Protein AF-A0A2G6KE70-F1 (afdb_monomer_lite)

Radius of gyration: 17.72 Å; chains: 1; bounding box: 38×28×42 Å

Secondary structure (DSSP, 8-state):
---EEEEEEETTEEEEEEE-SSEEEE-SSSSHHHHTTSTTHHHHHHT--S-EEESTT--BPPSSTT-S-EEEESS--HHHHHHTTPPPPSS--EEEE-GGG-

Sequence (102 aa):
MAIKLATIRRGGTTRCVRIDDDRAVDTGYGCAGDLLRQAGWREIAAHADGEAVELDGLDYAPLVPRAEKVICVGLNYADHIAETGRPAPTQPTLFPKFARSL

pLDDT: mean 95.72, std 4.12, range [64.69, 98.69]

Structure (mmCIF, N/CA/C/O backbone):
data_AF-A0A2G6KE70-F1
#
_entry.id   AF-A0A2G6KE70-F1
#
loop_
_atom_site.group_PDB
_atom_site.id
_atom_site.type_symbol
_atom_site.label_atom_id
_atom_site.label_alt_id
_atom_site.label_comp_id
_atom_site.label_asym_id
_atom_site.label_entity_id
_atom_site.label_seq_id
_atom_site.pdbx_PDB_ins_code
_atom_site.Cartn_x
_atom_site.Cartn_y
_atom_site.Cartn_z
_atom_site.occupancy
_atom_site.B_iso_or_equiv
_atom_site.auth_seq_id
_atom_site.auth_comp_id
_atom_site.auth_asym_id
_atom_site.auth_atom_id
_atom_site.pdbx_PDB_model_num
ATOM 1 N N . MET A 1 1 ? -3.833 12.406 -14.018 1.00 64.69 1 MET A N 1
ATOM 2 C CA . MET A 1 1 ? -4.343 11.036 -13.783 1.00 64.69 1 MET A CA 1
ATOM 3 C C . MET A 1 1 ? -3.835 10.524 -12.444 1.00 64.69 1 MET A C 1
ATOM 5 O O . MET A 1 1 ? -2.807 11.003 -11.979 1.00 64.69 1 MET A O 1
ATOM 9 N N . ALA A 1 2 ? -4.558 9.603 -11.804 1.00 88.19 2 ALA A N 1
ATOM 10 C CA . ALA A 1 2 ? -4.103 8.980 -10.564 1.00 88.19 2 ALA A CA 1
ATOM 11 C C . ALA A 1 2 ? -3.061 7.893 -10.873 1.00 88.19 2 ALA A C 1
ATOM 13 O O . ALA A 1 2 ? -3.328 7.012 -11.683 1.00 88.19 2 ALA A O 1
ATOM 14 N N . ILE A 1 3 ? -1.894 7.952 -10.227 1.00 95.25 3 ILE A N 1
ATOM 15 C CA . ILE A 1 3 ? -0.861 6.910 -10.323 1.00 95.25 3 ILE A CA 1
ATOM 16 C C . ILE A 1 3 ? -1.285 5.721 -9.459 1.00 95.25 3 ILE A C 1
ATOM 18 O O . ILE A 1 3 ? -1.560 5.894 -8.269 1.00 95.25 3 ILE A O 1
ATOM 22 N N . LYS A 1 4 ? -1.295 4.522 -10.044 1.00 97.62 4 LYS A N 1
ATOM 23 C CA . LYS A 1 4 ? -1.480 3.252 -9.335 1.00 97.62 4 LYS A CA 1
ATOM 24 C C . LYS A 1 4 ? -0.139 2.530 -9.254 1.00 97.62 4 LYS A C 1
ATOM 26 O O . LYS A 1 4 ? 0.578 2.459 -10.245 1.00 97.62 4 LYS A O 1
ATOM 31 N N . LEU A 1 5 ? 0.200 2.009 -8.078 1.00 98.44 5 LEU A N 1
ATOM 32 C CA . LEU A 1 5 ? 1.438 1.265 -7.844 1.00 98.44 5 LEU A CA 1
ATOM 33 C C . LEU A 1 5 ? 1.118 -0.144 -7.355 1.00 98.44 5 LEU A C 1
ATOM 35 O O . LEU A 1 5 ? 0.163 -0.337 -6.603 1.00 98.44 5 LEU A O 1
ATOM 39 N N . ALA A 1 6 ? 1.967 -1.098 -7.716 1.00 98.44 6 ALA A N 1
ATOM 40 C CA . ALA A 1 6 ? 1.983 -2.436 -7.145 1.00 98.44 6 ALA A CA 1
ATOM 41 C C . ALA A 1 6 ? 3.416 -2.866 -6.807 1.00 98.44 6 ALA A C 1
ATOM 43 O O . ALA A 1 6 ? 4.390 -2.283 -7.289 1.00 98.44 6 ALA A O 1
ATOM 44 N N . THR A 1 7 ? 3.536 -3.902 -5.978 1.00 98.69 7 THR A N 1
ATOM 45 C CA . THR A 1 7 ? 4.783 -4.652 -5.805 1.00 98.69 7 THR A CA 1
ATOM 46 C C . THR A 1 7 ? 4.545 -6.063 -6.323 1.00 98.69 7 THR A C 1
ATOM 48 O O . THR A 1 7 ? 3.607 -6.723 -5.883 1.00 98.69 7 THR A O 1
ATOM 51 N N . ILE A 1 8 ? 5.383 -6.524 -7.246 1.00 98.31 8 ILE A N 1
ATOM 52 C CA . ILE A 1 8 ? 5.293 -7.858 -7.854 1.00 98.31 8 ILE A CA 1
ATOM 53 C C . ILE A 1 8 ? 6.547 -8.673 -7.547 1.00 98.31 8 ILE A C 1
ATOM 55 O O . ILE A 1 8 ? 7.618 -8.103 -7.331 1.00 98.31 8 ILE A O 1
ATOM 59 N N . ARG A 1 9 ? 6.432 -10.001 -7.523 1.00 97.88 9 ARG A N 1
ATOM 60 C CA . ARG A 1 9 ? 7.565 -10.929 -7.480 1.00 97.88 9 ARG A CA 1
ATOM 61 C C . ARG A 1 9 ? 8.034 -11.213 -8.903 1.00 97.88 9 ARG A C 1
ATOM 63 O O . ARG A 1 9 ? 7.230 -11.466 -9.794 1.00 97.88 9 ARG A O 1
ATOM 70 N N . ARG A 1 10 ? 9.348 -11.186 -9.121 1.00 92.75 10 ARG A N 1
ATOM 71 C CA . ARG A 1 10 ? 9.972 -11.479 -10.413 1.00 92.75 10 ARG A CA 1
ATOM 72 C C . ARG A 1 10 ? 11.398 -11.986 -10.226 1.00 92.75 10 ARG A C 1
ATOM 74 O O . ARG A 1 10 ? 12.210 -11.343 -9.560 1.00 92.75 10 ARG A O 1
ATOM 81 N N . GLY A 1 11 ? 11.700 -13.155 -10.795 1.00 89.06 11 GLY A N 1
ATOM 82 C CA . GLY A 1 11 ? 13.044 -13.749 -10.751 1.00 89.06 11 GLY A CA 1
ATOM 83 C C . GLY A 1 11 ? 13.606 -13.920 -9.333 1.00 89.06 11 GLY A C 1
ATOM 84 O O . GLY A 1 11 ? 14.784 -13.667 -9.110 1.00 89.06 11 GLY A O 1
ATOM 85 N N . GLY A 1 12 ? 12.759 -14.265 -8.355 1.00 92.69 12 GLY A N 1
ATOM 86 C CA . GLY A 1 12 ? 13.159 -14.418 -6.947 1.00 92.69 12 GLY A CA 1
ATOM 87 C C . GLY A 1 12 ? 13.343 -13.105 -6.170 1.00 92.69 12 GLY A C 1
ATOM 88 O O . GLY A 1 12 ? 13.660 -13.139 -4.984 1.00 92.69 12 GLY A O 1
ATOM 89 N N . THR A 1 13 ? 13.111 -11.954 -6.804 1.00 95.75 13 THR A N 1
ATOM 90 C CA . THR A 1 13 ? 13.131 -10.622 -6.175 1.00 95.75 13 THR A CA 1
ATOM 91 C C . THR A 1 13 ? 11.756 -9.960 -6.247 1.00 95.75 13 THR A C 1
ATOM 93 O O . THR A 1 13 ? 10.830 -10.517 -6.836 1.00 95.75 13 THR A O 1
ATOM 96 N N . THR A 1 14 ? 11.593 -8.782 -5.643 1.00 98.06 14 THR A N 1
ATOM 97 C CA . THR A 1 14 ? 10.393 -7.953 -5.824 1.00 98.06 14 THR A CA 1
ATOM 98 C C . THR A 1 14 ? 10.704 -6.711 -6.650 1.00 98.06 14 THR A C 1
ATOM 100 O O . THR A 1 14 ? 11.832 -6.218 -6.612 1.00 98.06 14 THR A O 1
ATOM 103 N N . ARG A 1 15 ? 9.702 -6.190 -7.365 1.00 98.25 15 ARG A N 1
ATOM 104 C CA . ARG A 1 15 ? 9.768 -4.930 -8.118 1.00 98.25 15 ARG A CA 1
ATOM 105 C C . ARG A 1 15 ? 8.543 -4.072 -7.846 1.00 98.25 15 ARG A C 1
ATOM 107 O O . ARG A 1 15 ? 7.430 -4.585 -7.764 1.00 98.25 15 ARG A O 1
ATOM 114 N N . CYS A 1 16 ? 8.747 -2.767 -7.721 1.00 98.62 16 CYS A N 1
ATOM 115 C CA . CYS A 1 16 ? 7.684 -1.780 -7.744 1.00 98.62 16 CYS A CA 1
ATOM 116 C C . CYS A 1 16 ? 7.352 -1.433 -9.189 1.00 98.62 16 CYS A C 1
ATOM 118 O O . CYS A 1 16 ? 8.233 -1.031 -9.952 1.00 98.62 16 CYS A O 1
ATOM 120 N N . VAL A 1 17 ? 6.078 -1.542 -9.533 1.00 98.62 17 VAL A N 1
ATOM 121 C CA . VAL A 1 17 ? 5.565 -1.233 -10.863 1.00 98.62 17 VAL A CA 1
ATOM 122 C C . VAL A 1 17 ? 4.489 -0.156 -10.783 1.00 98.62 17 VAL A C 1
ATOM 124 O O . VAL A 1 17 ? 3.698 -0.133 -9.834 1.00 98.62 17 VAL A O 1
ATOM 127 N N . ARG A 1 18 ? 4.445 0.726 -11.783 1.00 98.38 18 ARG A N 1
ATOM 128 C CA . ARG A 1 18 ? 3.277 1.559 -12.077 1.00 98.38 18 ARG A CA 1
ATOM 129 C C . ARG A 1 18 ? 2.282 0.724 -12.873 1.00 98.38 18 ARG A C 1
ATOM 131 O O . ARG A 1 18 ? 2.675 0.051 -13.816 1.00 98.38 18 ARG A O 1
ATOM 138 N N . ILE A 1 19 ? 1.016 0.761 -12.479 1.00 98.00 19 ILE A N 1
ATOM 139 C CA . ILE A 1 19 ? -0.077 0.114 -13.204 1.00 98.00 19 ILE A CA 1
ATOM 140 C C . ILE A 1 19 ? -0.712 1.149 -14.130 1.00 98.00 19 ILE A C 1
ATOM 142 O O . ILE A 1 19 ? -1.309 2.117 -13.645 1.00 98.00 19 ILE A O 1
ATOM 146 N N . ASP A 1 20 ? -0.565 0.918 -15.431 1.00 95.38 20 ASP A N 1
ATOM 147 C CA . ASP A 1 20 ? -1.272 1.622 -16.500 1.00 95.38 20 ASP A CA 1
ATOM 148 C C . ASP A 1 20 ? -2.540 0.819 -16.875 1.00 95.38 20 ASP A C 1
ATOM 150 O O . ASP A 1 20 ? -3.029 0.035 -16.056 1.00 95.38 20 ASP A O 1
ATOM 154 N N . ASP A 1 21 ? -3.129 1.027 -18.056 1.00 90.88 21 ASP A N 1
ATOM 155 C CA . ASP A 1 21 ? -4.405 0.385 -18.414 1.00 90.88 21 ASP A CA 1
ATOM 156 C C . ASP A 1 21 ? -4.270 -1.134 -18.631 1.00 90.88 21 ASP A C 1
ATOM 158 O O . ASP A 1 21 ? -5.031 -1.909 -18.051 1.00 90.88 21 ASP A O 1
ATOM 162 N N . ASP A 1 22 ? -3.290 -1.567 -19.424 1.00 92.69 22 ASP A N 1
ATOM 163 C CA . ASP A 1 22 ? -3.063 -2.969 -19.806 1.00 92.69 22 ASP A CA 1
ATOM 164 C C . ASP A 1 22 ? -1.699 -3.515 -19.356 1.00 92.69 22 ASP A C 1
ATOM 166 O O . ASP A 1 22 ? -1.409 -4.705 -19.515 1.00 92.69 22 ASP A O 1
ATOM 170 N N . ARG A 1 23 ? -0.860 -2.667 -18.747 1.00 97.00 23 ARG A N 1
ATOM 171 C CA . ARG A 1 23 ? 0.537 -2.991 -18.439 1.00 97.00 23 ARG A CA 1
ATOM 172 C C . ARG A 1 23 ? 0.993 -2.536 -17.064 1.00 97.00 23 ARG A C 1
ATOM 174 O O . ARG A 1 23 ? 0.515 -1.551 -16.501 1.00 97.00 23 ARG A O 1
ATOM 181 N N . ALA A 1 24 ? 1.986 -3.251 -16.552 1.00 97.94 24 ALA A N 1
ATOM 182 C CA . ALA A 1 24 ? 2.777 -2.877 -15.395 1.00 97.94 24 ALA A CA 1
ATOM 183 C C . ALA A 1 24 ? 4.177 -2.444 -15.845 1.00 97.94 24 ALA A C 1
ATOM 185 O O . ALA A 1 24 ? 4.910 -3.235 -16.435 1.00 97.94 24 ALA A O 1
ATOM 186 N N . VAL A 1 25 ? 4.547 -1.200 -15.545 1.00 98.19 25 VAL A N 1
ATOM 187 C CA . VAL A 1 25 ? 5.834 -0.601 -15.922 1.00 98.19 25 VAL A CA 1
ATOM 188 C C . VAL A 1 25 ? 6.755 -0.554 -14.712 1.00 98.19 25 VAL A C 1
ATOM 190 O O . VAL A 1 25 ? 6.410 0.024 -13.679 1.00 98.19 25 VAL A O 1
ATOM 193 N N . ASP A 1 26 ? 7.930 -1.166 -14.824 1.00 98.00 26 ASP A N 1
ATOM 194 C CA . ASP A 1 26 ? 8.927 -1.189 -13.756 1.00 98.00 26 ASP A CA 1
ATOM 195 C C . ASP A 1 26 ? 9.459 0.216 -13.429 1.00 98.00 26 ASP A C 1
ATOM 197 O O . ASP A 1 26 ? 9.912 0.956 -14.300 1.00 98.00 26 ASP A O 1
ATOM 201 N N . THR A 1 27 ? 9.422 0.579 -12.146 1.00 98.31 27 THR A N 1
ATOM 202 C CA . THR A 1 27 ? 9.895 1.884 -11.646 1.00 98.31 27 THR A CA 1
ATOM 203 C C . THR A 1 27 ? 11.382 1.909 -11.290 1.00 98.31 27 THR A C 1
ATOM 205 O O . THR A 1 27 ? 11.907 2.958 -10.929 1.00 98.31 27 THR A O 1
ATOM 208 N N . GLY A 1 28 ? 12.057 0.758 -11.316 1.00 97.75 28 GLY A N 1
ATOM 209 C CA . GLY A 1 28 ? 13.444 0.596 -10.874 1.00 97.75 28 GLY A CA 1
ATOM 210 C C . GLY A 1 28 ? 13.613 0.301 -9.377 1.00 97.75 28 GLY A C 1
ATOM 211 O O . GLY A 1 28 ? 14.725 0.009 -8.941 1.00 97.75 28 GLY A O 1
ATOM 212 N N . TYR A 1 29 ? 12.537 0.329 -8.581 1.00 98.44 29 TYR A N 1
ATOM 213 C CA . TYR A 1 29 ? 12.585 0.099 -7.129 1.00 98.44 29 TYR A CA 1
ATOM 214 C C . TYR A 1 29 ? 12.147 -1.317 -6.748 1.00 98.44 29 TYR A C 1
ATOM 216 O O . TYR A 1 29 ? 11.353 -1.945 -7.441 1.00 98.44 29 TYR A O 1
ATOM 224 N N . GLY A 1 30 ? 12.627 -1.823 -5.606 1.00 98.12 30 GLY A N 1
ATOM 225 C CA . GLY A 1 30 ? 12.315 -3.180 -5.139 1.00 98.12 30 GLY A CA 1
ATOM 226 C C . GLY A 1 30 ? 10.873 -3.364 -4.649 1.00 98.12 30 GLY A C 1
ATOM 227 O O . GLY A 1 30 ? 10.296 -4.438 -4.789 1.00 98.12 30 GLY A O 1
ATOM 228 N N . CYS A 1 31 ? 10.260 -2.334 -4.071 1.00 98.44 31 CYS A N 1
ATOM 229 C CA . CYS A 1 31 ? 8.846 -2.328 -3.687 1.00 98.44 31 CYS A CA 1
ATOM 230 C C . CYS A 1 31 ? 8.319 -0.895 -3.568 1.00 98.44 31 CYS A C 1
ATOM 232 O O . CYS A 1 31 ? 9.105 0.055 -3.520 1.00 98.44 31 CYS A O 1
ATOM 234 N N . ALA A 1 32 ? 6.997 -0.725 -3.487 1.00 98.38 32 ALA A N 1
ATOM 235 C CA . ALA A 1 32 ? 6.395 0.604 -3.365 1.00 98.38 32 ALA A CA 1
ATOM 236 C C . ALA A 1 32 ? 6.908 1.365 -2.133 1.00 98.38 32 ALA A C 1
ATOM 238 O O . ALA A 1 32 ? 7.104 2.573 -2.192 1.00 98.38 32 ALA A O 1
ATOM 239 N N . GLY A 1 33 ? 7.210 0.664 -1.036 1.00 98.06 33 GLY A N 1
ATOM 240 C CA . GLY A 1 33 ? 7.817 1.279 0.146 1.00 98.06 33 GLY A CA 1
ATOM 241 C C . GLY A 1 33 ? 9.210 1.872 -0.091 1.00 98.06 33 GLY A C 1
ATOM 242 O O . GLY A 1 33 ? 9.570 2.840 0.573 1.00 98.06 33 GLY A O 1
ATOM 243 N N . ASP A 1 34 ? 10.002 1.314 -1.008 1.00 98.31 34 ASP A N 1
ATOM 244 C CA . ASP A 1 34 ? 11.338 1.833 -1.328 1.00 98.31 34 ASP A CA 1
ATOM 245 C C . ASP A 1 34 ? 11.229 3.100 -2.201 1.00 98.31 34 ASP A C 1
ATOM 247 O O . ASP A 1 34 ? 11.941 4.079 -1.967 1.00 98.31 34 ASP A O 1
ATOM 251 N N . LEU A 1 35 ? 10.274 3.111 -3.140 1.00 98.50 35 LEU A N 1
ATOM 252 C CA . LEU A 1 35 ? 9.942 4.269 -3.977 1.00 98.50 35 LEU A CA 1
ATOM 253 C C . LEU A 1 35 ? 9.353 5.428 -3.154 1.00 98.50 35 LEU A C 1
ATOM 255 O O . LEU A 1 35 ? 9.788 6.566 -3.290 1.00 98.50 35 LEU A O 1
ATOM 259 N N . LEU A 1 36 ? 8.402 5.150 -2.256 1.00 97.88 36 LEU A N 1
ATOM 260 C CA . LEU A 1 36 ? 7.716 6.169 -1.446 1.00 97.88 36 LEU A CA 1
ATOM 261 C C . LEU A 1 36 ? 8.643 6.931 -0.483 1.00 97.88 36 LEU A C 1
ATOM 263 O O . LEU A 1 36 ? 8.262 7.988 0.015 1.00 97.88 36 LEU A O 1
ATOM 267 N N . ARG A 1 37 ? 9.850 6.416 -0.214 1.00 97.56 37 ARG A N 1
ATOM 268 C CA . ARG A 1 37 ? 10.874 7.115 0.581 1.00 97.56 37 ARG A CA 1
ATOM 269 C C . ARG A 1 37 ? 11.610 8.202 -0.202 1.00 97.56 37 ARG A C 1
ATOM 271 O O . ARG A 1 37 ? 12.295 9.015 0.411 1.00 97.56 37 ARG A O 1
ATOM 278 N N . GLN A 1 38 ? 11.491 8.220 -1.527 1.00 98.19 38 GLN A N 1
ATOM 279 C CA . GLN A 1 38 ? 12.135 9.228 -2.355 1.00 98.19 38 GLN A CA 1
ATOM 280 C C . GLN A 1 38 ? 11.333 10.528 -2.349 1.00 98.19 38 GLN A C 1
ATOM 282 O O . GLN A 1 38 ? 10.105 10.533 -2.495 1.00 98.19 38 GLN A O 1
ATOM 287 N N . ALA A 1 39 ? 12.042 11.650 -2.243 1.00 97.31 39 ALA A N 1
ATOM 288 C CA . ALA A 1 39 ? 11.463 12.933 -2.608 1.00 97.31 39 ALA A CA 1
ATOM 289 C C . ALA A 1 39 ? 11.073 12.885 -4.095 1.00 97.31 39 ALA A C 1
ATOM 291 O O . ALA A 1 39 ? 11.841 12.403 -4.923 1.00 97.31 39 ALA A O 1
ATOM 292 N N . GLY A 1 40 ? 9.867 13.342 -4.429 1.00 97.06 40 GLY A N 1
ATOM 293 C CA . GLY A 1 40 ? 9.376 13.301 -5.810 1.00 97.06 40 GLY A CA 1
ATOM 294 C C . GLY A 1 40 ? 9.013 11.901 -6.325 1.00 97.06 40 GLY A C 1
ATOM 295 O O . GLY A 1 40 ? 9.064 11.646 -7.526 1.00 97.06 40 GLY A O 1
ATOM 296 N N . TRP A 1 41 ? 8.642 10.960 -5.443 1.00 98.31 41 TRP A N 1
ATOM 297 C CA . TRP A 1 41 ? 8.233 9.604 -5.847 1.00 98.31 41 TRP A CA 1
ATOM 298 C C . TRP A 1 41 ? 7.133 9.587 -6.920 1.00 98.31 41 TRP A C 1
ATOM 300 O O . TRP A 1 41 ? 7.063 8.652 -7.716 1.00 98.31 41 TRP A O 1
ATOM 310 N N . ARG A 1 42 ? 6.262 10.607 -6.943 1.00 97.88 42 ARG A N 1
ATOM 311 C CA . ARG A 1 42 ? 5.175 10.728 -7.924 1.00 97.88 42 ARG A CA 1
ATOM 312 C C . ARG A 1 42 ? 5.731 10.973 -9.315 1.00 97.88 42 ARG A C 1
ATOM 314 O O . ARG A 1 42 ? 5.309 10.309 -10.252 1.00 97.88 42 ARG A O 1
ATOM 321 N N . GLU A 1 43 ? 6.672 11.898 -9.437 1.00 98.00 43 GLU A N 1
ATOM 322 C CA . GLU A 1 43 ? 7.349 12.236 -10.682 1.00 98.00 43 GLU A CA 1
ATOM 323 C C . GLU A 1 43 ? 8.183 11.051 -11.166 1.00 98.00 43 GLU A C 1
ATOM 325 O O . GLU A 1 43 ? 8.108 10.705 -12.342 1.00 98.00 43 GLU A O 1
ATOM 330 N N . ILE A 1 44 ? 8.892 10.376 -10.257 1.00 98.31 44 ILE A N 1
ATOM 331 C CA . ILE A 1 44 ? 9.644 9.151 -10.558 1.00 98.31 44 ILE A CA 1
ATOM 332 C C . ILE A 1 44 ? 8.709 8.073 -11.122 1.00 98.31 44 ILE A C 1
ATOM 334 O O . ILE A 1 44 ? 8.969 7.526 -12.188 1.00 98.31 44 ILE A O 1
ATOM 338 N N . ALA A 1 45 ? 7.587 7.798 -10.451 1.00 98.12 45 ALA A N 1
ATOM 339 C CA . ALA A 1 45 ? 6.611 6.825 -10.933 1.00 98.12 45 ALA A CA 1
ATOM 340 C C . ALA A 1 45 ? 6.002 7.236 -12.280 1.00 98.12 45 ALA A C 1
ATOM 342 O O . ALA A 1 45 ? 5.860 6.399 -13.166 1.00 98.12 45 ALA A O 1
ATOM 343 N N . ALA A 1 46 ? 5.640 8.510 -12.449 1.00 97.50 46 ALA A N 1
ATOM 344 C CA . ALA A 1 46 ? 5.014 9.021 -13.668 1.00 97.50 46 ALA A CA 1
ATOM 345 C C . ALA A 1 46 ? 5.921 8.908 -14.900 1.00 97.50 46 ALA A C 1
ATOM 347 O O . ALA A 1 46 ? 5.419 8.664 -15.991 1.00 97.50 46 ALA A O 1
ATOM 348 N N . HIS A 1 47 ? 7.234 9.053 -14.719 1.00 97.38 47 HIS A N 1
ATOM 349 C CA . HIS A 1 47 ? 8.219 8.972 -15.799 1.00 97.38 47 HIS A CA 1
ATOM 350 C C . HIS A 1 47 ? 8.931 7.618 -15.866 1.00 97.38 47 HIS A C 1
ATOM 352 O O . HIS A 1 47 ? 9.873 7.480 -16.636 1.00 97.38 47 HIS A O 1
ATOM 358 N N . ALA A 1 48 ? 8.496 6.625 -15.082 1.00 97.69 48 ALA A N 1
ATOM 359 C CA . ALA A 1 48 ? 9.030 5.274 -15.177 1.00 97.69 48 ALA A CA 1
ATOM 360 C C . ALA A 1 48 ? 8.869 4.740 -16.609 1.00 97.69 48 ALA A C 1
ATOM 362 O O . ALA A 1 48 ? 7.761 4.754 -17.159 1.00 97.69 48 ALA A O 1
ATOM 363 N N . ASP A 1 49 ? 9.982 4.278 -17.164 1.00 97.25 49 ASP A N 1
ATOM 364 C CA . ASP A 1 49 ? 10.169 3.775 -18.527 1.00 97.25 49 ASP A CA 1
ATOM 365 C C . ASP A 1 49 ? 10.871 2.404 -18.536 1.00 97.25 49 ASP A C 1
ATOM 367 O O . ASP A 1 49 ? 11.390 1.960 -19.562 1.00 97.25 49 ASP A O 1
ATOM 371 N N . GLY A 1 50 ? 10.894 1.728 -17.381 1.00 97.25 50 GLY A N 1
ATOM 372 C CA . GLY A 1 50 ? 11.434 0.384 -17.245 1.00 97.25 50 GLY A CA 1
ATOM 373 C C . GLY A 1 50 ? 10.634 -0.654 -18.030 1.00 97.25 50 GLY A C 1
ATOM 374 O O . GLY A 1 50 ? 9.662 -0.353 -18.724 1.00 97.25 50 GLY A O 1
ATOM 375 N N . GLU A 1 51 ? 11.044 -1.916 -17.910 1.00 96.12 51 GLU A N 1
ATOM 376 C CA . GLU A 1 51 ? 10.377 -3.007 -18.617 1.00 96.12 51 GLU A CA 1
ATOM 377 C C . GLU A 1 51 ? 8.872 -3.029 -18.316 1.00 96.12 51 GLU A C 1
ATOM 379 O O . GLU A 1 51 ? 8.452 -3.020 -17.155 1.00 96.12 51 GLU A O 1
ATOM 384 N N . ALA A 1 52 ? 8.078 -3.060 -19.385 1.00 96.62 52 ALA A N 1
ATOM 385 C CA . ALA A 1 52 ? 6.635 -3.169 -19.320 1.00 96.62 52 ALA A CA 1
ATOM 386 C C . ALA A 1 52 ? 6.225 -4.626 -19.535 1.00 96.62 52 ALA A C 1
ATOM 388 O O . ALA A 1 52 ? 6.637 -5.259 -20.508 1.00 96.62 52 ALA A O 1
ATOM 389 N N . VAL A 1 53 ? 5.399 -5.141 -18.634 1.00 94.75 53 VAL A N 1
ATOM 390 C CA . VAL A 1 53 ? 4.834 -6.489 -18.718 1.00 94.75 53 VAL A CA 1
ATOM 391 C C . VAL A 1 53 ? 3.312 -6.410 -18.708 1.00 94.75 53 VAL A C 1
ATOM 393 O O . VAL A 1 53 ? 2.735 -5.498 -18.114 1.00 94.75 53 VAL A O 1
ATOM 396 N N . GLU A 1 54 ? 2.666 -7.357 -19.379 1.00 96.56 54 GLU A N 1
ATOM 397 C CA . GLU A 1 54 ? 1.208 -7.480 -19.373 1.00 96.56 54 GLU A CA 1
ATOM 398 C C . GLU A 1 54 ? 0.704 -7.735 -17.942 1.00 96.56 54 GLU A C 1
ATOM 400 O O . GLU A 1 54 ? 1.391 -8.362 -17.131 1.00 96.56 54 GLU A O 1
ATOM 405 N N . LEU A 1 55 ? -0.485 -7.222 -17.613 1.00 96.06 55 LEU A N 1
ATOM 406 C CA . LEU A 1 55 ? -1.053 -7.382 -16.267 1.00 96.06 55 LEU A CA 1
ATOM 407 C C . LEU A 1 55 ? -1.464 -8.823 -15.950 1.00 96.06 55 LEU A C 1
ATOM 409 O O . LEU A 1 55 ? -1.517 -9.207 -14.778 1.00 96.06 55 LEU A O 1
ATOM 413 N N . ASP A 1 56 ? -1.779 -9.607 -16.979 1.00 95.50 56 ASP A N 1
ATOM 414 C CA . ASP A 1 56 ? -2.171 -10.999 -16.805 1.00 95.50 56 ASP A CA 1
ATOM 415 C C . ASP A 1 56 ? -0.996 -11.842 -16.290 1.00 95.50 56 ASP A C 1
ATOM 417 O O . ASP A 1 56 ? 0.139 -11.734 -16.755 1.00 95.50 56 ASP A O 1
ATOM 421 N N . GLY A 1 57 ? -1.270 -12.683 -15.296 1.00 91.19 57 GLY A N 1
ATOM 422 C CA . GLY A 1 57 ? -0.260 -13.550 -14.688 1.00 91.19 57 GLY A CA 1
ATOM 423 C C . GLY A 1 57 ? 0.753 -12.859 -1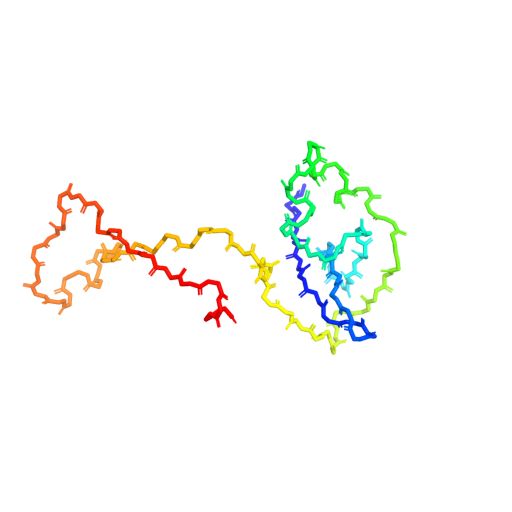3.764 1.00 91.19 57 GLY A C 1
ATOM 424 O O . GLY A 1 57 ? 1.717 -13.507 -13.352 1.00 91.19 57 GLY A O 1
ATOM 425 N N . LEU A 1 58 ? 0.560 -11.585 -13.395 1.00 96.00 58 LEU A N 1
ATOM 426 C CA . LEU A 1 58 ? 1.416 -10.933 -12.399 1.00 96.00 58 LEU A CA 1
ATOM 427 C C . LEU A 1 58 ? 1.336 -11.622 -11.027 1.00 96.00 58 LEU A C 1
ATOM 429 O O . LEU A 1 58 ? 0.267 -11.759 -10.431 1.00 96.00 58 LEU A O 1
ATOM 433 N N . ASP A 1 59 ? 2.496 -11.987 -10.477 1.00 97.50 59 ASP A N 1
ATOM 434 C CA . ASP A 1 59 ? 2.625 -12.488 -9.105 1.00 97.50 59 ASP A CA 1
ATOM 435 C C . ASP A 1 59 ? 2.742 -11.307 -8.128 1.00 97.50 59 ASP A C 1
ATOM 437 O O . ASP A 1 59 ? 3.815 -10.731 -7.939 1.00 97.50 59 ASP A O 1
ATOM 441 N N . TYR A 1 60 ? 1.628 -10.908 -7.514 1.00 97.88 60 TYR A N 1
ATOM 442 C CA . TYR A 1 60 ? 1.595 -9.791 -6.570 1.00 97.88 60 TYR A CA 1
ATOM 443 C C . TYR A 1 60 ? 2.190 -10.154 -5.202 1.00 97.88 60 TYR A C 1
ATOM 445 O O . TYR A 1 60 ? 1.825 -11.142 -4.559 1.00 97.88 60 TYR A O 1
ATOM 453 N N . ALA A 1 61 ? 3.060 -9.282 -4.700 1.00 98.00 61 ALA A N 1
ATOM 454 C CA . ALA A 1 61 ? 3.526 -9.278 -3.318 1.00 98.00 61 ALA A CA 1
ATOM 455 C C . ALA A 1 61 ? 2.755 -8.226 -2.495 1.00 98.00 61 ALA A C 1
ATOM 457 O O . ALA A 1 61 ? 2.098 -7.350 -3.068 1.00 98.00 61 ALA A O 1
ATOM 458 N N . PRO A 1 62 ? 2.861 -8.239 -1.151 1.00 97.88 62 PRO A N 1
ATOM 459 C CA . PRO A 1 62 ? 2.396 -7.114 -0.349 1.00 97.88 62 PRO A CA 1
ATOM 460 C C . PRO A 1 62 ? 2.971 -5.793 -0.877 1.00 97.88 62 PRO A C 1
ATOM 462 O O . PRO A 1 62 ? 4.171 -5.696 -1.138 1.00 97.88 62 PRO A O 1
ATOM 465 N N . LEU A 1 63 ? 2.125 -4.766 -1.021 1.00 97.94 63 LEU A N 1
ATOM 466 C CA . LEU A 1 63 ? 2.514 -3.479 -1.614 1.00 97.94 63 LEU A CA 1
ATOM 467 C C . LEU A 1 63 ? 3.738 -2.871 -0.908 1.00 97.94 63 LEU A C 1
ATOM 469 O O . LEU A 1 63 ? 4.684 -2.429 -1.556 1.00 97.94 63 LEU A O 1
ATOM 473 N N . VAL A 1 64 ? 3.740 -2.902 0.426 1.00 97.94 64 VAL A N 1
ATOM 474 C CA . VAL A 1 64 ? 4.854 -2.461 1.275 1.00 97.94 64 VAL A CA 1
ATOM 475 C C . VAL A 1 64 ? 5.259 -3.631 2.184 1.00 97.94 64 VAL A C 1
ATOM 477 O O . VAL A 1 64 ? 4.771 -3.727 3.308 1.00 97.94 64 VAL A O 1
ATOM 480 N N . PRO A 1 65 ? 6.145 -4.538 1.731 1.00 96.56 65 PRO A N 1
ATOM 481 C CA . PRO A 1 65 ? 6.438 -5.791 2.437 1.00 96.56 65 PRO A CA 1
ATOM 482 C C . PRO A 1 65 ? 7.210 -5.588 3.750 1.00 96.56 65 PRO A C 1
ATOM 484 O O . PRO A 1 65 ? 7.223 -6.459 4.613 1.00 96.56 65 PRO A O 1
ATOM 487 N N . ARG A 1 66 ? 7.866 -4.433 3.914 1.00 95.44 66 ARG A N 1
ATOM 488 C CA . ARG A 1 66 ? 8.679 -4.074 5.088 1.00 95.44 66 ARG A CA 1
ATOM 489 C C . ARG A 1 66 ? 8.179 -2.775 5.720 1.00 95.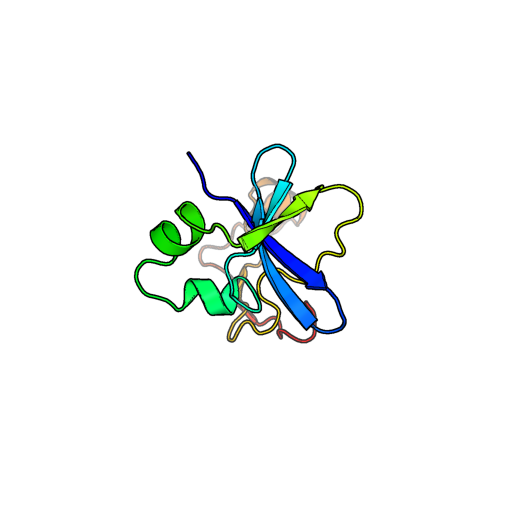44 66 ARG A C 1
ATOM 491 O O . ARG A 1 66 ? 8.948 -1.835 5.921 1.00 95.44 66 ARG A O 1
ATOM 498 N N . ALA A 1 67 ? 6.871 -2.685 5.955 1.00 96.31 67 ALA A N 1
ATOM 499 C CA . ALA A 1 67 ? 6.280 -1.532 6.627 1.00 96.31 67 ALA A CA 1
ATOM 500 C C . ALA A 1 67 ? 6.814 -1.427 8.067 1.00 96.31 67 ALA A C 1
ATOM 502 O O . ALA A 1 67 ? 6.694 -2.370 8.845 1.00 96.31 67 ALA A O 1
ATOM 503 N N . GLU A 1 68 ? 7.388 -0.281 8.439 1.00 95.44 68 GLU A N 1
ATOM 504 C CA . GLU A 1 68 ? 7.937 -0.085 9.791 1.00 95.44 68 GLU A CA 1
ATOM 505 C C . GLU A 1 68 ? 6.842 -0.057 10.862 1.00 95.44 68 GLU A C 1
ATOM 507 O O . GLU A 1 68 ? 7.048 -0.514 11.985 1.00 95.44 68 GLU A O 1
ATOM 512 N N . LYS A 1 69 ? 5.670 0.487 10.518 1.00 96.56 69 LYS A N 1
ATOM 513 C CA . LYS A 1 69 ? 4.505 0.572 11.398 1.00 96.56 69 LYS A CA 1
ATOM 514 C C . LYS A 1 69 ? 3.241 0.321 10.583 1.00 96.56 69 LYS A C 1
ATOM 516 O O . LYS A 1 69 ? 2.979 1.041 9.624 1.00 96.56 69 LYS A O 1
ATOM 521 N N . VAL A 1 70 ? 2.443 -0.660 10.996 1.00 98.00 70 VAL A N 1
ATOM 522 C CA . VAL A 1 70 ? 1.063 -0.833 10.526 1.00 98.00 70 VAL A CA 1
ATOM 523 C C . VAL A 1 70 ? 0.152 -0.565 11.717 1.00 98.00 70 VAL A C 1
ATOM 525 O O . VAL A 1 70 ? 0.051 -1.384 12.630 1.00 98.00 70 VAL A O 1
ATOM 528 N N . ILE A 1 71 ? -0.460 0.618 11.734 1.00 97.94 71 ILE A N 1
ATOM 529 C CA . ILE A 1 71 ? -1.353 1.061 12.809 1.00 97.94 71 ILE A CA 1
ATOM 530 C C . ILE A 1 71 ? -2.782 0.780 12.357 1.00 97.94 71 ILE A C 1
ATOM 532 O O . ILE A 1 71 ? -3.270 1.389 11.408 1.00 97.94 71 ILE A O 1
ATOM 536 N N . CYS A 1 72 ? -3.431 -0.176 13.009 1.00 98.25 72 CYS A N 1
ATOM 537 C CA . CYS A 1 72 ? -4.803 -0.555 12.713 1.00 98.25 72 CYS A CA 1
ATOM 538 C C . CYS A 1 72 ? -5.771 0.295 13.534 1.00 98.25 72 CYS A C 1
ATOM 540 O O . CYS A 1 72 ? -5.509 0.589 14.702 1.00 98.25 72 CYS A O 1
ATOM 542 N N . VAL A 1 73 ? -6.898 0.645 12.919 1.00 97.31 73 VAL A N 1
ATOM 543 C CA . VAL A 1 73 ? -8.032 1.286 13.588 1.00 97.31 73 VAL A CA 1
ATOM 544 C C . VAL A 1 73 ? -9.066 0.207 13.899 1.00 97.31 73 VAL A C 1
ATOM 546 O O . VAL A 1 73 ? -9.318 -0.660 13.064 1.00 97.31 73 VAL A O 1
ATOM 549 N N . GLY A 1 74 ? -9.622 0.239 15.111 1.00 94.69 74 GLY A N 1
ATOM 550 C CA . GLY A 1 74 ? -10.721 -0.632 15.529 1.00 94.69 74 GLY A CA 1
ATOM 551 C C . GLY A 1 74 ? -12.049 -0.283 14.847 1.00 94.69 74 GLY A C 1
ATOM 552 O O . GLY A 1 74 ? -12.112 -0.074 13.638 1.00 94.69 74 GLY A O 1
ATOM 553 N N . LEU A 1 75 ? -13.132 -0.220 15.625 1.00 93.31 75 LEU A N 1
ATOM 554 C CA . LEU A 1 75 ? -14.457 0.132 15.107 1.00 93.31 75 LEU A CA 1
ATOM 555 C C . LEU A 1 75 ? -14.440 1.532 14.469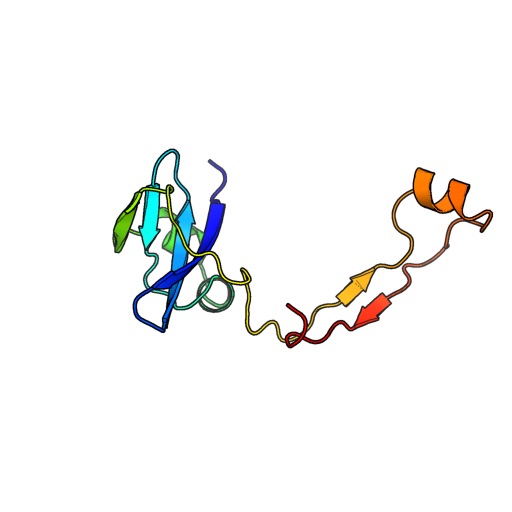 1.00 93.31 75 LEU A C 1
ATOM 557 O O . LEU A 1 75 ? -14.276 2.528 15.170 1.00 93.31 75 LEU A O 1
ATOM 561 N N . ASN A 1 76 ? -14.606 1.587 13.145 1.00 95.50 76 ASN A N 1
ATOM 562 C CA . ASN A 1 76 ? -14.524 2.823 12.356 1.00 95.50 76 ASN A CA 1
ATOM 563 C C . ASN A 1 76 ? -15.606 2.926 11.262 1.00 95.50 76 ASN A C 1
ATOM 565 O O . ASN A 1 76 ? -15.495 3.745 10.356 1.00 95.50 76 ASN A O 1
ATOM 569 N N . TYR A 1 77 ? -16.637 2.078 11.330 1.00 94.69 77 TYR A N 1
ATOM 570 C CA . TYR A 1 77 ? -17.780 2.069 10.412 1.00 94.69 77 TYR A CA 1
ATOM 571 C C . TYR A 1 77 ? -19.072 2.119 11.226 1.00 94.69 77 TYR A C 1
ATOM 573 O O . TYR A 1 77 ? -19.268 1.273 12.097 1.00 94.69 77 TYR A O 1
ATOM 581 N N . ALA A 1 78 ? -19.930 3.110 10.962 1.00 92.44 78 ALA A N 1
ATOM 582 C CA . ALA A 1 78 ? -21.129 3.379 11.761 1.00 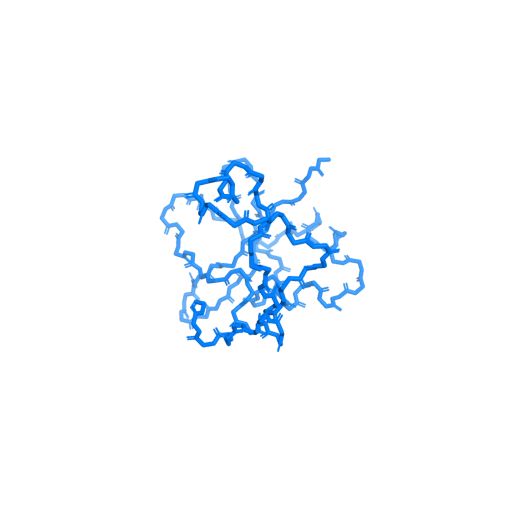92.44 78 ALA A CA 1
ATOM 583 C C . ALA A 1 78 ? -22.095 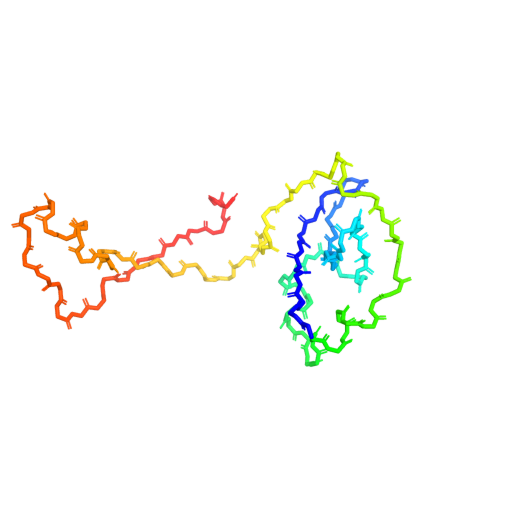2.186 11.796 1.00 92.44 78 ALA A C 1
ATOM 585 O O . ALA A 1 78 ? -22.513 1.775 12.877 1.00 92.44 78 ALA A O 1
ATOM 586 N N . ASP A 1 79 ? -22.366 1.584 10.637 1.00 94.88 79 ASP A N 1
ATOM 587 C CA . ASP A 1 79 ? -23.260 0.426 10.536 1.00 94.88 79 ASP A CA 1
ATOM 588 C C . ASP A 1 79 ? -22.707 -0.768 11.324 1.00 94.88 79 ASP A C 1
ATOM 590 O O . ASP A 1 79 ? -23.406 -1.359 12.145 1.00 94.88 79 ASP A O 1
ATOM 594 N N . HIS A 1 80 ? -21.406 -1.045 11.192 1.00 92.88 80 HIS A N 1
ATOM 595 C CA . HIS A 1 80 ? -20.760 -2.117 11.948 1.00 92.88 80 HIS A CA 1
ATOM 596 C C . HIS A 1 80 ? -20.745 -1.852 13.465 1.00 92.88 80 HIS A C 1
ATOM 598 O O . HIS A 1 80 ? -20.884 -2.773 14.264 1.00 92.88 80 HIS A O 1
ATOM 604 N N . ILE A 1 81 ? -20.614 -0.591 13.897 1.00 94.31 81 ILE A N 1
ATOM 605 C CA . ILE A 1 81 ? -20.746 -0.218 15.315 1.00 94.31 81 ILE A CA 1
ATOM 606 C C . ILE A 1 81 ? -22.151 -0.559 15.820 1.00 94.31 81 ILE A C 1
ATOM 608 O O . ILE A 1 81 ? -22.269 -1.178 16.881 1.00 94.31 81 ILE A O 1
ATOM 612 N N . ALA A 1 82 ? -23.192 -0.198 15.062 1.00 92.19 82 ALA A N 1
ATOM 613 C CA . ALA A 1 82 ? -24.581 -0.465 15.425 1.00 92.19 82 ALA A CA 1
ATOM 614 C C . ALA A 1 82 ? -24.853 -1.973 15.587 1.00 92.19 82 ALA A C 1
ATOM 616 O O . ALA A 1 82 ? -25.492 -2.373 16.560 1.00 92.19 82 ALA A O 1
ATOM 617 N N . GLU A 1 83 ? -24.290 -2.813 14.711 1.00 94.12 83 GLU A N 1
ATOM 618 C CA . GLU A 1 83 ? -24.373 -4.282 14.801 1.00 94.12 83 GLU A CA 1
ATOM 619 C C . GLU A 1 83 ? -23.762 -4.843 16.090 1.00 94.12 83 GLU A C 1
ATOM 621 O O . GLU A 1 83 ? -24.232 -5.846 16.626 1.00 94.12 83 GLU A O 1
ATOM 626 N N . THR A 1 84 ? -22.712 -4.204 16.617 1.00 90.56 84 THR A N 1
ATOM 627 C CA . THR A 1 84 ? -22.039 -4.687 17.832 1.00 90.56 84 THR A CA 1
ATOM 628 C C . THR A 1 84 ? -22.820 -4.413 19.121 1.00 90.56 84 THR A C 1
ATOM 630 O O . THR A 1 84 ? -22.429 -4.912 20.179 1.00 90.56 84 THR A O 1
ATOM 633 N N . GLY A 1 85 ? -23.881 -3.593 19.070 1.00 90.00 85 GLY A N 1
ATOM 634 C CA . GLY A 1 85 ? -24.634 -3.145 20.249 1.00 90.00 85 GLY A CA 1
ATOM 635 C C . GLY A 1 85 ? -23.830 -2.251 21.205 1.00 90.00 85 GLY A C 1
ATOM 636 O O . GLY A 1 85 ? -24.230 -2.050 22.352 1.00 90.00 85 GLY A O 1
ATOM 637 N N . ARG A 1 86 ? -22.675 -1.737 20.765 1.00 85.88 86 ARG A N 1
ATOM 638 C CA . ARG A 1 86 ? -21.794 -0.864 21.552 1.00 85.88 86 ARG A CA 1
ATOM 639 C C . ARG A 1 86 ? -22.035 0.605 21.193 1.00 85.88 86 ARG A C 1
ATOM 641 O O . ARG A 1 86 ? -22.358 0.903 20.045 1.00 85.88 86 ARG A O 1
ATOM 648 N N . PRO A 1 87 ? -21.836 1.543 22.135 1.00 89.25 87 PRO A N 1
ATOM 649 C CA . PRO A 1 87 ? -21.844 2.962 21.804 1.00 89.25 87 PRO A CA 1
ATOM 650 C C . PRO A 1 87 ? -20.699 3.301 20.842 1.00 89.25 87 PRO A C 1
ATOM 652 O O . PRO A 1 87 ? -19.628 2.689 20.889 1.00 89.25 87 PRO A O 1
ATOM 655 N N . ALA A 1 88 ? -20.917 4.309 19.995 1.00 90.38 88 ALA A N 1
ATOM 656 C CA . ALA A 1 88 ? -19.873 4.818 19.117 1.00 90.38 88 ALA A CA 1
ATOM 657 C C . ALA A 1 88 ? -18.675 5.327 19.942 1.00 90.38 88 ALA A C 1
ATOM 659 O O . ALA A 1 88 ? -18.870 6.037 20.935 1.00 90.38 88 ALA A O 1
ATOM 660 N N . PRO A 1 89 ? -17.437 4.974 19.558 1.00 91.00 89 PRO A N 1
ATOM 661 C CA . PRO A 1 89 ? -16.260 5.424 20.279 1.00 91.00 89 PRO A CA 1
ATOM 662 C C . PRO A 1 89 ? -16.079 6.939 20.109 1.00 91.00 89 PRO A C 1
ATOM 664 O O . PRO A 1 89 ? -16.198 7.472 19.009 1.00 91.00 89 PRO A O 1
ATOM 667 N N . THR A 1 90 ? -15.745 7.639 21.194 1.00 95.50 90 THR A N 1
ATOM 668 C CA . THR A 1 90 ? -15.426 9.080 21.160 1.00 95.50 90 THR A CA 1
ATOM 669 C C . THR A 1 90 ? -13.994 9.358 20.699 1.00 95.50 90 THR A C 1
ATOM 671 O O . THR A 1 90 ? -13.648 10.498 20.397 1.00 95.50 90 THR A O 1
ATOM 674 N N . GLN A 1 91 ? -13.152 8.320 20.645 1.00 95.94 91 GLN A N 1
ATOM 675 C CA . GLN A 1 91 ? -11.758 8.374 20.210 1.00 95.94 91 GLN A CA 1
ATOM 676 C C . GLN A 1 91 ? -11.387 7.105 19.424 1.00 95.94 91 GLN A C 1
ATOM 678 O O . GLN A 1 91 ? -11.903 6.027 19.733 1.00 95.94 91 GLN A O 1
ATOM 683 N N . PRO A 1 92 ? -10.463 7.178 18.447 1.00 96.12 92 PRO A N 1
ATOM 684 C CA . PRO A 1 92 ? -10.027 6.000 17.706 1.00 96.12 92 PRO A CA 1
ATOM 685 C C . PRO A 1 92 ? -9.324 4.980 18.605 1.00 96.12 92 PRO A C 1
ATOM 687 O O . PRO A 1 92 ? -8.374 5.304 19.317 1.00 96.12 92 PRO A O 1
ATOM 690 N N . THR A 1 93 ? -9.737 3.718 18.516 1.00 95.50 93 THR A N 1
ATOM 691 C CA . THR A 1 93 ? -8.953 2.607 19.072 1.00 95.50 93 THR A CA 1
ATOM 692 C C . THR A 1 93 ? -7.837 2.252 18.099 1.00 95.50 93 THR A C 1
ATOM 694 O O . THR A 1 93 ? -8.124 1.901 16.954 1.00 95.50 93 THR A O 1
ATOM 697 N N . LEU A 1 94 ? -6.584 2.318 18.554 1.00 98.12 94 LEU A N 1
ATOM 698 C CA . LEU A 1 94 ? -5.398 2.021 17.749 1.00 98.12 94 LEU A CA 1
ATOM 699 C C . LEU A 1 94 ? -4.664 0.795 18.291 1.00 98.12 94 LEU A C 1
ATOM 701 O O . LEU A 1 94 ? -4.467 0.668 19.498 1.00 98.12 94 LEU A O 1
ATOM 705 N N . PHE A 1 95 ? -4.218 -0.087 17.400 1.00 97.94 95 PHE A N 1
ATOM 706 C CA . PHE A 1 95 ? -3.392 -1.241 17.762 1.00 97.94 95 PHE A CA 1
ATOM 707 C C . PHE A 1 95 ? -2.405 -1.598 16.641 1.00 97.94 95 PHE A C 1
ATOM 709 O O . PHE A 1 95 ? -2.690 -1.357 15.465 1.00 97.94 95 PHE A O 1
ATOM 716 N N . PRO A 1 96 ? -1.224 -2.153 16.963 1.00 97.88 96 PRO A N 1
ATOM 717 C CA . PRO A 1 96 ? -0.242 -2.510 15.951 1.00 97.88 96 PRO A CA 1
ATOM 718 C C . PRO A 1 96 ? -0.587 -3.837 15.263 1.00 97.88 96 PRO A C 1
ATOM 720 O O . PRO A 1 96 ? -1.062 -4.784 15.888 1.00 97.88 96 PRO A O 1
ATOM 723 N N . LYS A 1 97 ? -0.243 -3.935 13.978 1.00 97.69 97 LYS A N 1
ATOM 724 C CA . LYS A 1 97 ? -0.072 -5.196 13.249 1.00 97.69 97 LYS A CA 1
ATOM 725 C C . LYS A 1 97 ? 1.387 -5.296 12.808 1.00 97.69 97 LYS A C 1
ATOM 727 O O . LYS A 1 97 ? 1.968 -4.327 12.328 1.00 97.69 97 LYS A O 1
ATOM 732 N N . PHE A 1 98 ? 2.008 -6.458 12.980 1.00 96.62 98 PHE A N 1
ATOM 733 C CA . PHE A 1 98 ? 3.404 -6.641 12.583 1.00 96.62 98 PHE A CA 1
ATOM 734 C C . PHE A 1 98 ? 3.519 -6.944 11.089 1.00 96.62 98 PHE A C 1
ATOM 736 O O . PHE A 1 98 ? 2.746 -7.745 10.562 1.00 96.62 98 PHE A O 1
ATOM 743 N N . ALA A 1 99 ? 4.533 -6.375 10.429 1.00 95.31 99 ALA A N 1
ATOM 744 C CA . ALA A 1 99 ? 4.777 -6.553 8.993 1.00 95.31 99 ALA A CA 1
ATOM 745 C C . ALA A 1 99 ? 4.903 -8.026 8.566 1.00 95.31 99 ALA A C 1
ATOM 747 O O . ALA A 1 99 ? 4.532 -8.377 7.458 1.00 95.31 99 ALA A O 1
ATOM 748 N N . ARG A 1 100 ? 5.338 -8.912 9.472 1.00 94.56 100 ARG A N 1
ATOM 749 C CA . ARG A 1 100 ? 5.404 -10.366 9.239 1.00 94.56 100 ARG A CA 1
ATOM 750 C C . ARG A 1 100 ? 4.054 -11.042 8.946 1.00 94.56 100 ARG A C 1
ATOM 752 O O . ARG A 1 100 ? 4.037 -12.227 8.649 1.00 94.56 100 ARG A O 1
ATOM 759 N N . SER A 1 101 ? 2.944 -10.341 9.180 1.00 94.75 101 SER A N 1
ATOM 760 C CA . SER A 1 101 ? 1.578 -10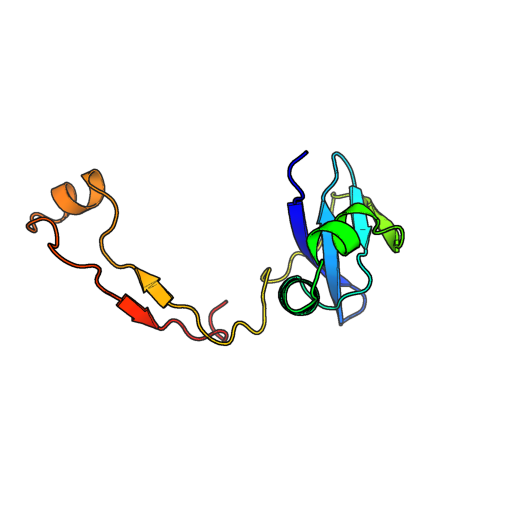.833 8.947 1.00 94.75 101 SER A CA 1
ATOM 761 C C . SER A 1 101 ? 0.931 -10.249 7.689 1.00 94.75 101 SER A C 1
ATOM 763 O O . SER A 1 101 ? -0.271 -10.427 7.501 1.00 94.75 101 SER A O 1
ATOM 765 N N . LEU A 1 102 ? 1.708 -9.503 6.896 1.00 91.94 102 LEU A N 1
ATOM 766 C CA . LEU A 1 102 ? 1.313 -9.007 5.580 1.00 91.94 102 LEU A CA 1
ATOM 767 C C . LEU A 1 102 ? 1.420 -10.102 4.519 1.00 91.94 102 LEU A C 1
ATOM 769 O O . LEU A 1 102 ? 2.298 -10.982 4.665 1.00 91.94 102 LEU A O 1
#

Foldseek 3Di:
DDWDWFWFDDPNFIFIFTDDDFKTATLPDRAQQRLVPDDVSVVSRVPGPHDIDGPPPTHGDPRCLQDPWDKDWDPDDPVVCVVVVHDDDPDTDIDTDHSVVD

InterPro domains:
  IPR036663 Fumarylacetoacetase-like, C-terminal domain superfamily [G3DSA:3.90.850.10] (62-102)
  IPR036663 Fumarylacetoacetase-like, C-terminal domain superfamily [SSF56529] (57-101)

Organism: NCBI:txid467094